Protein AF-A0A2C1K2X1-F1 (afdb_monomer_lite)

Secondary structure (DSSP, 8-state):
-EEEE-TTT--EEEE-TT----BSSSSTTSTTTT-BSS----HHHHHHHHSS-----SS---------

Structure (mmCIF, N/CA/C/O backbone):
data_AF-A0A2C1K2X1-F1
#
_entry.id   AF-A0A2C1K2X1-F1
#
loop_
_atom_site.group_PDB
_atom_site.id
_atom_site.type_symbol
_atom_site.label_atom_id
_atom_site.label_alt_id
_atom_site.label_comp_id
_atom_site.label_asym_id
_atom_site.label_entity_id
_atom_site.label_seq_id
_atom_site.pdbx_PDB_ins_code
_atom_site.Cartn_x
_atom_site.Cartn_y
_atom_site.Cartn_z
_atom_site.occupancy
_atom_site.B_iso_or_equiv
_atom_site.auth_seq_id
_atom_site.auth_comp_id
_atom_site.auth_asym_id
_atom_site.auth_atom_id
_atom_site.pdbx_PDB_model_num
ATOM 1 N N . MET A 1 1 ? -17.205 -1.382 -0.199 1.00 88.56 1 MET A N 1
ATOM 2 C CA . MET A 1 1 ? -15.785 -1.529 0.168 1.00 88.56 1 MET A CA 1
ATOM 3 C C . MET A 1 1 ? -15.309 -2.872 -0.345 1.00 88.56 1 MET A C 1
ATOM 5 O O . MET A 1 1 ? -16.119 -3.794 -0.403 1.00 88.56 1 MET A O 1
ATOM 9 N N . LYS A 1 2 ? -14.041 -2.968 -0.739 1.00 92.19 2 LYS A N 1
ATOM 10 C CA . LYS A 1 2 ? -13.395 -4.218 -1.144 1.00 92.19 2 LYS A CA 1
ATOM 11 C C . LYS A 1 2 ? -12.150 -4.450 -0.295 1.00 92.19 2 LYS A C 1
ATOM 13 O O . LYS A 1 2 ? -11.589 -3.507 0.264 1.00 92.19 2 LYS A O 1
ATOM 18 N N . LYS A 1 3 ? -11.733 -5.710 -0.223 1.00 94.00 3 LYS A N 1
ATOM 19 C CA . LYS A 1 3 ? -10.518 -6.124 0.470 1.00 94.00 3 LYS A CA 1
ATOM 20 C C . LYS A 1 3 ? -9.290 -5.795 -0.383 1.00 94.00 3 LYS A C 1
ATOM 22 O O . LYS A 1 3 ? -9.312 -6.061 -1.582 1.00 94.00 3 LYS A O 1
ATOM 27 N N . ASP A 1 4 ? -8.257 -5.254 0.246 1.00 94.62 4 ASP A N 1
ATOM 28 C CA . ASP A 1 4 ? -6.940 -5.015 -0.348 1.00 94.62 4 ASP A CA 1
ATOM 29 C C . ASP A 1 4 ? -5.833 -5.263 0.691 1.00 94.62 4 ASP A C 1
ATOM 31 O O . ASP A 1 4 ? -6.125 -5.656 1.825 1.00 94.62 4 ASP A O 1
ATOM 35 N N . THR A 1 5 ? -4.575 -5.050 0.313 1.00 95.50 5 THR A N 1
ATOM 36 C CA . THR A 1 5 ? -3.397 -5.316 1.147 1.00 95.50 5 THR A CA 1
ATOM 37 C C . THR A 1 5 ? -2.673 -4.019 1.497 1.00 95.50 5 THR A C 1
ATOM 39 O O . THR A 1 5 ? -2.440 -3.188 0.631 1.00 95.50 5 THR A O 1
ATOM 42 N N . CYS A 1 6 ? -2.281 -3.845 2.762 1.00 94.50 6 CYS A N 1
ATOM 43 C CA . CYS A 1 6 ? -1.434 -2.723 3.174 1.00 94.50 6 CYS A CA 1
ATOM 44 C C . CYS A 1 6 ? -0.053 -2.805 2.501 1.00 94.50 6 CYS A C 1
ATOM 46 O O . CYS A 1 6 ? 0.654 -3.802 2.672 1.00 94.50 6 CYS A O 1
ATOM 48 N N . ASP A 1 7 ? 0.377 -1.730 1.840 1.00 94.12 7 ASP A N 1
ATOM 49 C CA . ASP A 1 7 ? 1.642 -1.678 1.091 1.00 94.12 7 ASP A CA 1
ATOM 50 C C . ASP A 1 7 ? 2.900 -1.730 1.976 1.00 94.12 7 ASP A C 1
ATOM 52 O O . ASP A 1 7 ? 4.006 -1.941 1.485 1.00 94.12 7 ASP A O 1
ATOM 56 N N . SER A 1 8 ? 2.752 -1.552 3.293 1.00 94.31 8 SER A N 1
ATOM 57 C CA . SER A 1 8 ? 3.875 -1.547 4.239 1.00 94.31 8 SER A CA 1
ATOM 58 C C . SER A 1 8 ? 3.998 -2.835 5.058 1.00 94.31 8 SER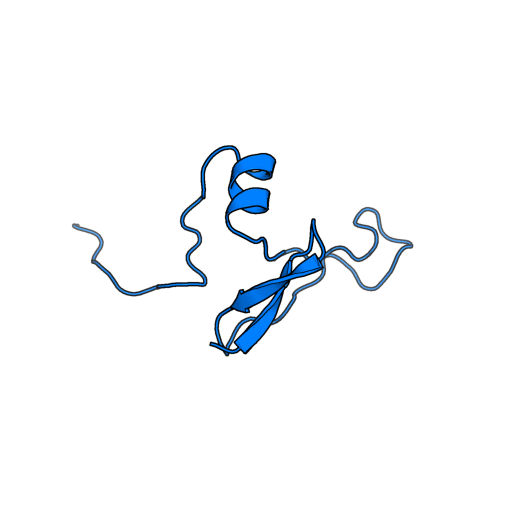 A C 1
ATOM 60 O O . SER A 1 8 ? 5.103 -3.343 5.227 1.00 94.31 8 SER A O 1
ATOM 62 N N . CYS A 1 9 ? 2.894 -3.350 5.606 1.00 95.94 9 CYS A N 1
ATOM 63 C CA . CYS A 1 9 ? 2.920 -4.496 6.527 1.00 95.94 9 CYS A CA 1
ATOM 64 C C . CYS A 1 9 ? 2.158 -5.725 6.021 1.00 95.94 9 CYS A C 1
ATOM 66 O O . CYS A 1 9 ? 2.103 -6.733 6.722 1.00 95.94 9 CYS A O 1
ATOM 68 N N . HIS A 1 10 ? 1.562 -5.641 4.830 1.00 96.12 10 HIS A N 1
ATOM 69 C CA . HIS A 1 10 ? 0.863 -6.735 4.156 1.00 96.12 10 HIS A CA 1
ATOM 70 C C . HIS A 1 10 ? -0.330 -7.339 4.913 1.00 96.12 10 HIS A C 1
ATOM 72 O O . HIS A 1 10 ? -0.768 -8.445 4.606 1.00 96.12 10 HIS A O 1
ATOM 78 N N . CYS A 1 11 ? -0.884 -6.616 5.890 1.00 95.44 11 CYS A N 1
ATOM 79 C CA . CYS A 1 11 ? -2.158 -6.989 6.494 1.00 95.44 11 CYS A CA 1
ATOM 80 C C . CYS A 1 11 ? -3.338 -6.648 5.574 1.00 95.44 11 CYS A C 1
ATOM 82 O O . CYS A 1 11 ? -3.253 -5.762 4.718 1.00 95.44 11 CYS A O 1
ATOM 84 N N . ASP A 1 12 ? -4.450 -7.340 5.794 1.00 96.50 12 ASP A N 1
ATOM 85 C CA . ASP A 1 12 ? -5.699 -7.107 5.082 1.00 96.50 12 ASP A CA 1
ATOM 86 C C . ASP A 1 12 ? -6.343 -5.775 5.498 1.00 96.50 12 ASP A C 1
ATOM 88 O O . ASP A 1 12 ? -6.537 -5.512 6.687 1.00 96.50 12 ASP A O 1
ATOM 92 N N . ILE A 1 13 ? -6.754 -4.965 4.522 1.00 95.12 13 ILE A N 1
ATOM 93 C CA . ILE A 1 13 ? -7.452 -3.692 4.739 1.00 95.12 13 ILE A CA 1
ATOM 94 C C . ILE A 1 13 ? -8.717 -3.582 3.880 1.00 95.12 13 ILE A C 1
ATOM 96 O O . ILE A 1 13 ? -8.901 -4.294 2.894 1.00 95.12 13 ILE A O 1
ATOM 100 N N . GLN A 1 14 ? -9.612 -2.672 4.268 1.00 93.94 14 GLN A N 1
ATOM 101 C CA . GLN A 1 14 ? -10.792 -2.302 3.483 1.00 93.94 14 GLN A CA 1
ATOM 102 C C . GLN A 1 14 ? -10.552 -0.969 2.772 1.00 93.94 14 GLN A C 1
ATOM 104 O O . GLN A 1 14 ? -10.268 0.041 3.429 1.00 93.94 14 GLN A O 1
ATOM 109 N N . VAL A 1 15 ? -10.728 -0.973 1.451 1.00 92.19 15 VAL A N 1
ATOM 110 C CA . VAL A 1 15 ? -10.644 0.198 0.563 1.00 92.19 15 VAL A CA 1
ATOM 111 C C . VAL A 1 15 ? -11.978 0.409 -0.159 1.00 92.19 15 VAL A C 1
ATOM 113 O O . VAL A 1 15 ? -12.881 -0.438 -0.113 1.00 92.19 15 VAL A O 1
ATOM 116 N N . THR A 1 16 ? -12.164 1.544 -0.827 1.00 91.31 16 THR A N 1
ATOM 117 C CA . THR A 1 16 ? -13.374 1.762 -1.628 1.00 91.31 16 THR A CA 1
ATOM 118 C C . THR A 1 16 ? -13.428 0.865 -2.853 1.00 91.31 16 THR A C 1
ATOM 120 O O . THR A 1 16 ? -12.416 0.431 -3.396 1.00 91.31 16 THR A O 1
ATOM 123 N N . ASN A 1 17 ? -14.647 0.602 -3.332 1.00 92.19 17 ASN A N 1
ATOM 124 C CA . ASN A 1 17 ? -14.847 -0.228 -4.522 1.00 92.19 17 ASN A CA 1
ATOM 125 C C . ASN A 1 17 ? -14.201 0.381 -5.777 1.00 92.19 17 ASN A C 1
ATOM 127 O O . ASN A 1 17 ? -13.816 -0.362 -6.673 1.00 92.19 17 ASN A O 1
ATOM 131 N N . ASN A 1 18 ? -14.082 1.709 -5.828 1.00 93.12 18 ASN A N 1
ATOM 132 C CA . ASN A 1 18 ? -13.473 2.449 -6.930 1.00 93.12 18 ASN A CA 1
ATOM 133 C C . ASN A 1 18 ? -11.956 2.646 -6.781 1.00 93.12 18 ASN A C 1
ATOM 135 O O . ASN A 1 18 ? -11.359 3.237 -7.674 1.00 93.12 18 ASN A O 1
ATOM 139 N N . TYR A 1 19 ? -11.331 2.179 -5.694 1.00 91.56 19 TYR A N 1
ATOM 140 C CA . TYR A 1 19 ? -9.878 2.251 -5.561 1.00 91.56 19 TYR A CA 1
ATOM 141 C C . TYR A 1 19 ? -9.209 1.397 -6.646 1.00 91.56 19 TYR A C 1
ATOM 143 O O . TYR A 1 19 ? -9.504 0.203 -6.774 1.00 91.56 19 TYR A O 1
ATOM 151 N N . VAL A 1 20 ? -8.314 2.002 -7.421 1.00 92.75 20 VAL A N 1
ATOM 152 C CA . VAL A 1 20 ? -7.492 1.340 -8.438 1.00 92.75 20 VAL A CA 1
ATOM 153 C C . VAL A 1 20 ? -6.050 1.807 -8.230 1.00 92.75 20 VAL A C 1
ATOM 155 O O . VAL A 1 20 ? -5.825 3.018 -8.245 1.00 92.75 20 VAL A O 1
ATOM 158 N N . PRO A 1 21 ? -5.082 0.894 -8.028 1.00 90.25 21 PRO A N 1
ATOM 159 C CA . PRO A 1 21 ? -3.681 1.271 -7.918 1.00 90.25 21 PRO A CA 1
ATOM 160 C C . PRO A 1 21 ? -3.190 1.959 -9.191 1.00 90.25 21 PRO A C 1
ATOM 162 O O . PRO A 1 21 ? -3.359 1.455 -10.303 1.00 90.25 21 PRO A O 1
ATOM 165 N N . GLU A 1 22 ? -2.558 3.104 -9.008 1.00 92.75 22 GLU A N 1
ATOM 166 C CA . GLU A 1 22 ? -1.867 3.863 -10.035 1.00 92.75 22 GLU A CA 1
ATOM 167 C C . GLU A 1 22 ? -0.374 3.763 -9.746 1.00 92.75 22 GLU A C 1
ATOM 169 O O . GLU A 1 22 ? 0.054 3.869 -8.598 1.00 92.75 22 GLU A O 1
ATOM 174 N N . PHE A 1 23 ? 0.437 3.557 -10.779 1.00 91.62 23 PHE A N 1
ATOM 175 C CA . PHE A 1 23 ? 1.871 3.317 -10.627 1.00 91.62 23 PHE A CA 1
ATOM 176 C C . PHE A 1 23 ? 2.676 4.455 -11.238 1.00 91.62 23 PHE A C 1
ATOM 178 O O . PHE A 1 23 ? 2.331 4.961 -12.304 1.00 91.62 23 PHE A O 1
ATOM 185 N N . CYS A 1 24 ? 3.780 4.830 -10.584 1.00 90.19 24 CYS A N 1
ATOM 186 C CA . CYS A 1 24 ? 4.646 5.918 -11.056 1.00 90.19 24 CYS A CA 1
ATOM 187 C C . CYS A 1 24 ? 5.258 5.591 -12.431 1.00 90.19 24 CYS A C 1
ATOM 189 O O . CYS A 1 24 ? 5.517 6.479 -13.240 1.00 90.19 24 CYS A O 1
ATOM 191 N N . CYS A 1 25 ? 5.502 4.309 -12.705 1.00 90.00 25 CYS A N 1
ATOM 192 C CA . CYS A 1 25 ? 6.073 3.828 -13.955 1.00 90.00 25 CYS A CA 1
ATOM 193 C C . CYS A 1 25 ? 5.790 2.328 -14.138 1.00 90.00 25 CYS A C 1
ATOM 195 O O . CYS A 1 25 ? 5.452 1.623 -13.186 1.00 90.00 25 CYS A O 1
ATOM 197 N N . SER A 1 26 ? 6.007 1.818 -15.349 1.00 84.88 26 SER A N 1
ATOM 198 C CA . SER A 1 26 ? 5.849 0.398 -15.680 1.00 84.88 26 SER A CA 1
ATOM 199 C C . SER A 1 26 ? 7.166 -0.384 -15.547 1.00 84.88 26 SER A C 1
ATOM 201 O O . SER A 1 26 ? 7.656 -0.920 -16.535 1.00 84.88 26 SER A O 1
ATOM 203 N N . GLY A 1 27 ? 7.766 -0.447 -14.351 1.00 83.12 27 GLY A N 1
ATOM 204 C CA . GLY A 1 27 ? 8.869 -1.388 -14.087 1.00 83.12 27 GLY A CA 1
ATOM 205 C C . GLY A 1 27 ? 9.926 -0.948 -13.072 1.00 83.12 27 GLY A C 1
ATOM 206 O O . GLY A 1 27 ? 10.014 0.214 -12.682 1.00 83.12 27 GLY A O 1
ATOM 207 N N . TYR A 1 28 ? 10.775 -1.901 -12.680 1.00 86.62 28 TYR A N 1
ATOM 208 C CA . TYR A 1 28 ? 11.870 -1.698 -11.721 1.00 86.62 28 TYR A CA 1
ATOM 209 C C . TYR A 1 28 ? 13.034 -0.858 -12.263 1.00 86.62 28 TYR A C 1
ATOM 211 O O . TYR A 1 28 ? 13.863 -0.398 -11.487 1.00 86.62 28 TYR A O 1
ATOM 219 N N . GLU A 1 29 ? 13.104 -0.653 -13.579 1.00 90.94 29 GLU A N 1
ATOM 220 C CA . GLU A 1 29 ? 14.170 0.119 -14.233 1.00 90.94 29 GLU A CA 1
ATOM 221 C C . GLU A 1 29 ? 13.998 1.639 -14.072 1.00 90.94 29 GLU A C 1
ATOM 223 O O . GLU A 1 29 ? 14.8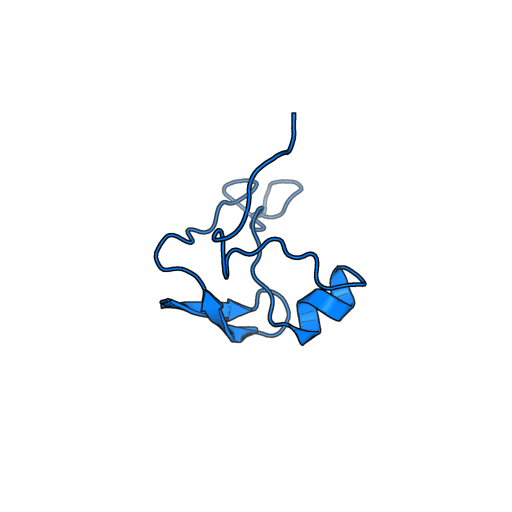99 2.412 -14.392 1.00 90.94 29 GLU A O 1
ATOM 228 N N . CYS A 1 30 ? 12.843 2.088 -13.577 1.00 87.44 30 CYS A N 1
ATOM 229 C CA . CYS A 1 30 ? 12.574 3.500 -13.345 1.00 87.44 30 CYS A CA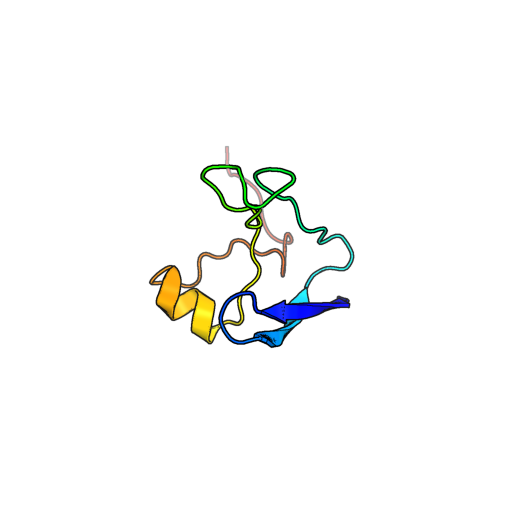 1
ATOM 230 C C . CYS A 1 30 ? 12.993 3.925 -11.924 1.00 87.44 30 CYS A C 1
ATOM 232 O O . CYS A 1 30 ? 13.025 3.110 -11.006 1.00 87.44 30 CYS A O 1
ATOM 234 N N . GLY A 1 31 ? 13.221 5.224 -11.694 1.00 87.69 31 GLY A N 1
ATOM 235 C CA . GLY A 1 31 ? 13.619 5.743 -10.373 1.00 87.69 31 GLY A CA 1
ATOM 236 C C . GLY A 1 31 ? 12.602 5.516 -9.241 1.00 87.69 31 GLY A C 1
ATOM 237 O O . GLY A 1 31 ? 12.980 5.506 -8.074 1.00 87.69 31 GLY A O 1
ATOM 238 N N . CYS A 1 32 ? 11.329 5.294 -9.578 1.00 89.88 32 CYS A N 1
ATOM 239 C CA . CYS A 1 32 ? 10.275 4.902 -8.638 1.00 89.88 32 CYS A CA 1
ATOM 240 C C . CYS A 1 32 ? 10.171 3.382 -8.429 1.00 89.88 32 CYS A C 1
ATOM 242 O O . CYS A 1 32 ? 9.308 2.954 -7.672 1.00 89.88 32 CYS A O 1
ATOM 244 N N . TYR A 1 33 ? 10.962 2.559 -9.125 1.00 92.00 33 TYR A N 1
ATOM 245 C CA . TYR A 1 33 ? 10.935 1.093 -9.047 1.00 92.00 33 TYR A CA 1
ATOM 246 C C . TYR A 1 33 ? 9.547 0.454 -9.240 1.00 92.00 33 TYR A C 1
ATOM 248 O O . TYR A 1 33 ? 9.248 -0.585 -8.658 1.00 92.00 33 TYR A O 1
ATOM 256 N N . GLY A 1 34 ? 8.672 1.082 -10.027 1.00 90.12 34 GLY A N 1
ATOM 257 C CA . GLY A 1 34 ? 7.299 0.609 -10.215 1.00 90.12 34 GLY A CA 1
ATOM 258 C C . GLY A 1 34 ? 6.423 0.715 -8.964 1.00 90.12 34 GLY A C 1
ATOM 259 O O . GLY A 1 34 ? 5.435 -0.003 -8.870 1.00 90.12 34 GLY A O 1
ATOM 260 N N . MET A 1 35 ? 6.766 1.576 -8.001 1.00 90.56 35 MET A N 1
ATOM 261 C CA . MET A 1 35 ? 5.942 1.790 -6.810 1.00 90.56 35 MET A CA 1
ATOM 262 C C . MET A 1 35 ? 4.609 2.487 -7.144 1.00 90.56 35 MET A C 1
ATOM 264 O O . MET A 1 35 ? 4.558 3.324 -8.062 1.00 90.56 35 MET A O 1
ATOM 268 N N . PRO A 1 36 ? 3.533 2.170 -6.398 1.00 91.31 36 PRO A N 1
ATOM 269 C CA . PRO A 1 36 ? 2.256 2.857 -6.527 1.00 91.31 36 PRO A CA 1
ATOM 270 C C . PRO A 1 36 ? 2.372 4.326 -6.096 1.00 91.31 36 PRO A C 1
ATOM 272 O O . PRO A 1 36 ? 3.032 4.644 -5.107 1.00 91.31 36 PRO A O 1
ATOM 275 N N . ILE A 1 37 ? 1.720 5.229 -6.834 1.00 91.88 37 ILE A N 1
ATOM 276 C CA . ILE A 1 37 ? 1.605 6.655 -6.472 1.00 91.88 37 ILE A CA 1
ATOM 277 C C . ILE A 1 37 ? 0.484 6.908 -5.464 1.00 91.88 37 ILE A C 1
ATOM 279 O O . ILE A 1 37 ? 0.504 7.918 -4.766 1.00 91.88 37 ILE A O 1
ATOM 283 N N . ASN A 1 38 ? -0.480 5.993 -5.377 1.00 91.69 38 ASN A N 1
ATOM 284 C CA . ASN A 1 38 ? -1.603 6.030 -4.446 1.00 91.69 38 ASN A CA 1
ATOM 285 C C . ASN A 1 38 ? -1.577 4.802 -3.509 1.00 91.69 38 ASN A C 1
ATOM 287 O O . ASN A 1 38 ? -2.517 3.998 -3.52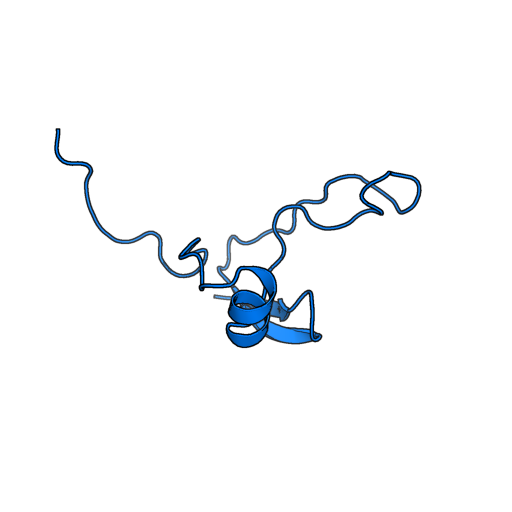5 1.00 91.69 38 ASN A O 1
ATOM 291 N N . PRO A 1 39 ? -0.502 4.626 -2.713 1.00 92.44 39 PRO A N 1
ATOM 292 C CA . PRO A 1 39 ? -0.386 3.490 -1.811 1.00 92.44 39 PRO A CA 1
ATOM 293 C C . PRO A 1 39 ? -1.490 3.511 -0.752 1.00 92.44 39 PRO A C 1
ATOM 295 O O . PRO A 1 39 ? -1.969 4.571 -0.339 1.00 92.44 39 PRO A O 1
ATOM 298 N N . VAL A 1 40 ? -1.865 2.328 -0.285 1.00 93.62 40 VAL A N 1
ATOM 299 C CA . VAL A 1 40 ? -2.859 2.128 0.764 1.00 93.62 40 VAL A CA 1
ATOM 300 C C . VAL A 1 40 ? -2.206 1.541 2.004 1.00 93.62 40 VAL A C 1
ATOM 302 O O . VAL A 1 40 ? -1.468 0.554 1.968 1.00 93.62 40 VAL A O 1
ATOM 305 N N . PHE A 1 41 ? -2.501 2.149 3.147 1.00 94.00 41 PHE A N 1
ATOM 306 C CA . PHE A 1 41 ? -1.934 1.756 4.428 1.00 94.00 41 PHE A CA 1
ATOM 307 C C . PHE A 1 41 ? -3.035 1.363 5.409 1.00 94.00 41 PHE A C 1
ATOM 309 O O . PHE A 1 41 ? -4.155 1.870 5.359 1.00 94.00 41 PHE A O 1
ATOM 316 N N . CYS A 1 42 ? -2.714 0.449 6.326 1.00 93.75 42 CYS A N 1
ATOM 317 C CA . CYS A 1 42 ? -3.510 0.306 7.538 1.00 93.75 42 CYS A CA 1
ATOM 318 C C . CYS A 1 42 ? -3.270 1.505 8.461 1.00 93.75 42 CYS A C 1
ATOM 320 O O . CYS A 1 42 ? -2.217 2.143 8.393 1.00 93.75 42 CYS A O 1
ATOM 322 N N . ASP A 1 43 ? -4.212 1.760 9.364 1.00 91.00 43 ASP A N 1
ATOM 323 C CA . ASP A 1 43 ? -4.195 2.914 10.265 1.00 91.00 43 ASP A CA 1
ATOM 324 C C . ASP A 1 43 ? -2.875 3.039 11.061 1.00 91.00 43 ASP A C 1
ATOM 326 O O . ASP A 1 43 ? -2.406 4.143 11.338 1.00 91.00 43 ASP A O 1
ATOM 330 N N . ASP A 1 44 ? -2.242 1.916 11.418 1.00 92.19 44 ASP A N 1
ATOM 331 C CA . ASP A 1 44 ? -0.962 1.907 12.135 1.00 92.19 44 ASP A CA 1
ATOM 332 C C . ASP A 1 44 ? 0.219 2.307 11.243 1.00 92.19 44 ASP A C 1
ATOM 334 O O . ASP A 1 44 ? 1.087 3.073 11.669 1.00 92.19 44 ASP A O 1
ATOM 338 N N . CYS A 1 45 ? 0.268 1.801 10.008 1.00 93.44 45 CYS A N 1
ATOM 339 C CA . CYS A 1 45 ? 1.300 2.167 9.038 1.00 93.44 45 CYS A CA 1
ATOM 340 C C . CYS A 1 45 ? 1.138 3.621 8.592 1.00 93.44 45 CYS A C 1
ATOM 342 O O . CYS A 1 45 ? 2.130 4.342 8.524 1.00 93.44 45 CYS A O 1
ATOM 344 N N . GLU A 1 46 ? -0.095 4.074 8.374 1.00 91.75 46 GLU A N 1
ATOM 345 C CA . GLU A 1 46 ? -0.394 5.455 8.004 1.00 91.75 46 GLU A CA 1
ATOM 346 C C . GLU A 1 46 ? 0.100 6.437 9.075 1.00 91.75 46 GLU A C 1
ATOM 348 O O . GLU A 1 46 ? 0.836 7.372 8.765 1.00 91.75 46 GLU A O 1
ATOM 353 N N . LYS A 1 47 ? -0.190 6.169 10.357 1.00 90.38 47 LYS A N 1
ATOM 354 C CA . LYS A 1 47 ? 0.320 6.972 11.484 1.00 90.38 47 LYS A CA 1
ATOM 355 C C . LYS A 1 47 ? 1.846 7.010 11.545 1.00 90.38 47 LYS A C 1
ATOM 357 O O . LYS A 1 47 ? 2.416 8.057 11.835 1.00 90.38 47 LYS A O 1
ATOM 362 N N . ARG A 1 48 ? 2.514 5.878 11.302 1.00 90.06 48 ARG A N 1
ATOM 363 C CA . ARG A 1 48 ? 3.985 5.782 11.358 1.00 90.06 48 ARG A CA 1
ATOM 364 C C . ARG A 1 48 ? 4.663 6.511 10.203 1.00 90.06 48 ARG A C 1
ATOM 366 O O . ARG A 1 48 ? 5.704 7.120 10.418 1.00 90.06 48 ARG A O 1
ATOM 373 N N . ILE A 1 49 ? 4.099 6.416 9.000 1.00 88.44 49 ILE A N 1
ATOM 374 C CA . ILE A 1 49 ? 4.695 6.959 7.773 1.00 88.44 49 ILE A CA 1
ATOM 375 C C . ILE A 1 49 ? 4.370 8.448 7.624 1.00 88.44 49 ILE A C 1
ATOM 377 O O . ILE A 1 49 ? 5.253 9.236 7.298 1.00 88.44 49 ILE A O 1
ATOM 381 N N . LEU A 1 50 ? 3.121 8.842 7.881 1.00 84.94 50 LEU A N 1
ATOM 382 C CA . LEU A 1 50 ? 2.622 10.197 7.629 1.00 84.94 50 LEU A CA 1
ATOM 383 C C . LEU A 1 50 ? 2.582 11.068 8.899 1.00 84.94 50 LEU A C 1
ATOM 385 O O . LEU A 1 50 ? 2.233 12.245 8.833 1.00 84.94 50 LEU A O 1
ATOM 389 N N . GLY A 1 51 ? 2.942 10.514 10.065 1.00 75.06 51 GLY A N 1
ATOM 390 C CA . GLY A 1 51 ? 3.045 11.212 11.359 1.00 75.06 51 GLY A CA 1
ATOM 391 C C . GLY A 1 51 ? 1.701 11.549 12.019 1.00 75.06 51 GLY A C 1
ATOM 392 O O . GLY A 1 51 ? 1.593 11.594 13.242 1.00 75.06 51 GLY A O 1
ATOM 393 N N . THR A 1 52 ? 0.656 11.712 11.216 1.00 61.25 52 THR A N 1
ATOM 394 C CA . THR A 1 52 ? -0.752 11.862 11.598 1.00 61.25 52 THR A CA 1
ATOM 395 C C . THR A 1 52 ? -1.575 11.251 10.466 1.00 61.25 52 THR A C 1
ATOM 397 O O . THR A 1 52 ? -1.161 11.402 9.317 1.00 61.25 52 THR A O 1
ATOM 400 N N . PRO A 1 53 ? -2.699 10.557 10.736 1.00 52.91 53 PRO A N 1
ATOM 401 C CA . PRO A 1 53 ? -3.562 10.074 9.666 1.00 52.91 53 PRO A CA 1
ATOM 402 C C . PRO A 1 53 ? -4.044 11.299 8.893 1.00 52.91 53 PRO A C 1
ATOM 404 O O . PRO A 1 53 ? -4.861 12.080 9.386 1.00 52.91 53 PRO A O 1
ATOM 407 N N . ILE A 1 54 ? -3.463 11.522 7.715 1.00 53.25 54 ILE A N 1
ATOM 408 C CA . ILE A 1 54 ? -3.989 12.506 6.788 1.00 53.25 54 ILE A CA 1
ATOM 409 C C . ILE A 1 54 ? -5.325 11.905 6.402 1.00 53.25 54 ILE A C 1
ATOM 411 O O . ILE A 1 54 ? -5.374 10.809 5.855 1.00 53.25 54 ILE A O 1
ATOM 415 N N . THR A 1 55 ? -6.421 12.576 6.722 1.00 48.00 55 THR A N 1
ATOM 416 C CA . THR A 1 55 ? -7.735 12.218 6.200 1.00 48.00 55 THR A CA 1
ATOM 417 C C . THR A 1 55 ? -7.758 12.493 4.691 1.00 48.00 55 THR A C 1
ATOM 419 O O . THR A 1 55 ? -8.524 13.322 4.217 1.00 48.00 55 THR A O 1
ATOM 422 N N . HIS A 1 56 ? -6.914 11.821 3.906 1.00 46.28 56 HIS A N 1
ATOM 423 C CA . HIS A 1 56 ? -7.234 11.481 2.533 1.00 46.28 56 HIS A CA 1
ATOM 424 C C . HIS A 1 56 ? -8.108 10.249 2.626 1.00 46.28 56 HIS A C 1
ATOM 426 O O . HIS A 1 56 ? -7.706 9.106 2.422 1.00 46.28 56 HIS A O 1
ATOM 432 N N . THR A 1 57 ? -9.341 10.514 3.029 1.00 41.84 57 THR A N 1
ATOM 433 C CA . THR A 1 57 ? -10.433 9.582 2.948 1.00 41.84 57 THR A CA 1
ATOM 434 C C . THR A 1 57 ? -10.577 9.121 1.497 1.00 41.84 57 THR A C 1
ATOM 436 O O . THR A 1 57 ? -11.372 9.644 0.728 1.00 41.84 57 THR A O 1
ATOM 439 N N . VAL A 1 58 ? -9.905 8.022 1.152 1.00 49.41 58 VAL A N 1
ATOM 440 C CA . VAL A 1 58 ? -10.594 7.010 0.353 1.00 49.41 58 VAL A CA 1
ATOM 441 C C . VAL A 1 58 ? -11.768 6.455 1.162 1.00 49.41 58 VAL A C 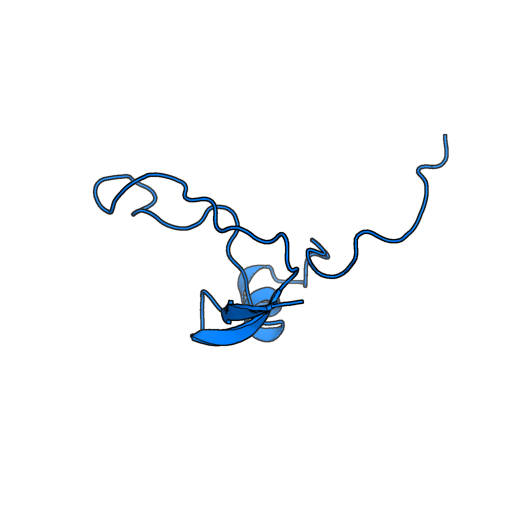1
ATOM 443 O O . VAL A 1 58 ? -12.674 5.909 0.571 1.00 49.41 58 VAL A O 1
ATOM 446 N N . ARG A 1 59 ? -11.837 6.620 2.493 1.00 51.12 59 ARG A N 1
ATOM 447 C CA . ARG A 1 59 ? -12.924 6.055 3.311 1.00 51.12 59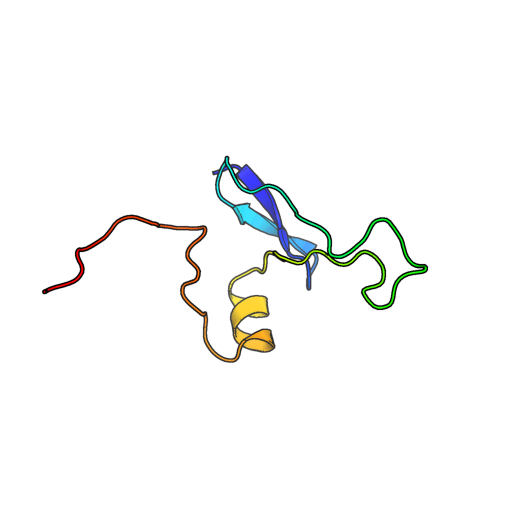 ARG A CA 1
ATOM 448 C C . ARG A 1 59 ? -14.245 6.841 3.358 1.00 51.12 59 ARG A C 1
ATOM 450 O O . ARG A 1 59 ? -15.268 6.181 3.434 1.00 51.12 59 ARG A O 1
ATOM 457 N N . GLU A 1 60 ? -14.275 8.165 3.220 1.00 42.50 60 GLU A N 1
ATOM 458 C CA . GLU A 1 60 ? -15.498 8.996 3.169 1.00 42.50 60 GLU A CA 1
ATOM 459 C C . GLU A 1 60 ? -15.227 10.348 2.462 1.00 42.50 60 GLU A C 1
ATOM 461 O O . GLU A 1 60 ? -14.640 11.256 3.050 1.00 42.50 60 GLU A O 1
ATOM 466 N N . VAL A 1 61 ? -15.676 10.519 1.211 1.00 45.31 61 VAL A N 1
ATOM 467 C CA . VAL A 1 61 ? -15.995 11.854 0.662 1.00 45.31 61 VAL A CA 1
ATOM 468 C C . VAL A 1 61 ? -17.499 12.053 0.823 1.00 45.31 61 VAL A C 1
ATOM 470 O O . VAL A 1 61 ? -18.256 12.049 -0.137 1.00 45.31 61 VAL A O 1
ATOM 473 N N . GLU A 1 62 ? -17.943 12.177 2.066 1.00 47.91 62 GLU A N 1
ATOM 474 C CA . GLU A 1 62 ? -19.218 12.801 2.405 1.00 47.91 62 GLU A CA 1
ATOM 475 C C . GLU A 1 62 ? -18.987 13.626 3.667 1.00 47.91 62 GLU A C 1
ATOM 477 O O . GLU A 1 62 ? -19.051 13.094 4.774 1.00 47.91 62 GLU A O 1
ATOM 482 N N . LYS A 1 63 ? -18.679 14.919 3.489 1.00 45.56 63 LYS A N 1
ATOM 483 C CA . LYS A 1 63 ? -19.335 16.044 4.182 1.00 45.56 63 LYS A CA 1
ATOM 484 C C . LYS A 1 63 ? -18.630 17.385 3.927 1.00 45.56 63 LYS A C 1
ATOM 486 O O . LYS A 1 63 ? -17.504 17.602 4.355 1.00 45.56 63 LYS A O 1
ATOM 491 N N . ASN A 1 64 ? -19.429 18.281 3.343 1.00 40.12 64 ASN A N 1
ATOM 492 C CA . ASN A 1 64 ? -19.549 19.713 3.641 1.00 40.12 64 ASN A CA 1
ATOM 493 C C . ASN A 1 64 ? -18.638 20.713 2.904 1.00 40.12 64 ASN A C 1
ATOM 495 O O . ASN A 1 64 ? -17.503 20.973 3.281 1.00 40.12 64 ASN A O 1
ATOM 499 N N . GLU A 1 65 ? -19.243 21.298 1.863 1.00 44.09 65 GLU A N 1
ATOM 500 C CA . GLU A 1 65 ? -19.436 22.742 1.642 1.00 44.09 65 GLU A CA 1
ATOM 501 C C . GLU A 1 65 ? -18.292 23.696 2.032 1.00 44.09 65 GLU A C 1
ATOM 503 O O . GLU A 1 65 ? -18.030 23.970 3.201 1.00 44.09 65 GLU A O 1
ATOM 508 N N . ILE A 1 66 ? -17.693 24.295 0.999 1.00 46.53 66 ILE A N 1
ATOM 509 C CA . ILE A 1 66 ? -16.833 25.479 1.073 1.00 46.53 66 ILE A CA 1
ATOM 510 C C . ILE A 1 66 ? -17.734 26.692 1.382 1.00 46.53 66 ILE A C 1
ATOM 512 O O . ILE A 1 66 ? -18.581 27.011 0.543 1.00 46.53 66 ILE A O 1
ATOM 516 N N . PRO A 1 67 ? -17.600 27.392 2.526 1.00 45.56 67 PRO A N 1
ATOM 517 C CA . PRO A 1 67 ? -18.213 28.702 2.665 1.00 45.56 67 PRO A CA 1
ATOM 518 C C . PRO A 1 67 ? -17.447 29.712 1.796 1.00 45.56 67 PRO A C 1
ATOM 520 O O . PRO A 1 67 ? -16.216 29.725 1.773 1.00 45.56 67 PRO A O 1
ATOM 523 N N . ASN A 1 68 ? -18.234 30.491 1.057 1.00 46.06 68 ASN A N 1
ATOM 524 C CA . ASN A 1 68 ? -17.860 31.571 0.139 1.00 46.06 68 ASN A CA 1
ATOM 525 C C . ASN A 1 68 ? -17.051 32.684 0.825 1.00 46.06 68 ASN A C 1
ATOM 527 O O . ASN A 1 68 ? -17.402 33.019 1.981 1.00 46.06 68 ASN A O 1
#

Sequence (68 aa):
MKKDTCDSCHCDIQVTNNYVPEFCCSGYECGCYGMPINPVFCDDCEKRILGTPITHTVREVEKNEIPN

pLDDT: mean 80.38, std 19.4, range [40.12, 96.5]

Foldseek 3Di:
DDWDAQPPPGDIDDADPPDDFDWPDDACVDPRRRDTPDGDHDPVVCCVPVVHNPPPPSPDPDDDDDDD

Radius of gyration: 14.24 Å; chains: 1; bounding box: 34×39×28 Å